Protein AF-A0A7S1WKR1-F1 (afdb_monomer_lite)

pLDDT: mean 86.38, std 14.3, range [42.84, 98.62]

Foldseek 3Di:
DDWDWDQDPVRDIDIDDDDDDDDDDDDDDDDAADVSLVVLQVVLVVCVVVVNLVSNLVSLVVSCVRQPPDPPRDLSNLSSLQSNLVSCVVVVNNVSSCVSNVVSVVSVVVVDDVVNCVVVVVVD

Organism: Alexandrium catenella (NCBI:txid2925)

InterPro domains:
  IPR011990 Tetratricopeptide-like helical domain superfamily [G3DSA:1.25.40.10] (31-124)
  IPR011990 Tetratricopeptide-like helical domain superfamily [SSF48452] (35-113)

Sequence (124 aa):
VRATCVVQKSGNASLRVEVDGELGLRPRFRPVGREAAVRLYAAAREHFCAGRDIQALQKCEEALAMLDGLKPPPRELGDALNLMGAVHLRRSSPALAVKCLQRALALRSQQASPKDTTLAATLS

Radius of gyration: 27.17 Å; chains: 1; bounding box: 80×38×58 Å

Structure (mmCIF, N/CA/C/O backbone):
data_AF-A0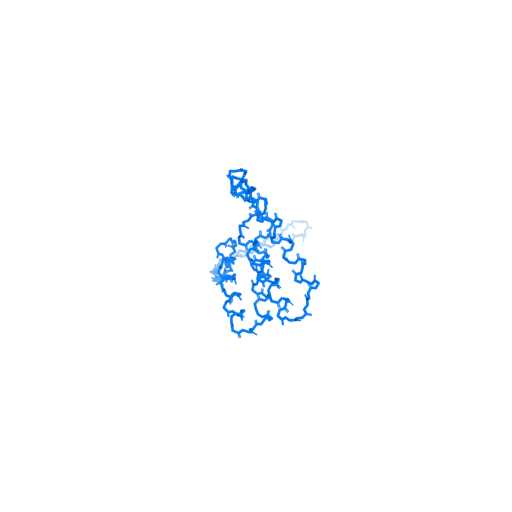A7S1WKR1-F1
#
_entry.id   AF-A0A7S1WKR1-F1
#
loop_
_atom_site.group_PDB
_atom_site.id
_atom_site.type_symbol
_atom_site.label_atom_id
_atom_site.label_alt_id
_atom_site.label_comp_id
_atom_site.label_asym_id
_atom_site.label_entity_id
_atom_site.label_seq_id
_atom_site.pdbx_PDB_ins_code
_atom_site.Cartn_x
_atom_site.Cartn_y
_atom_site.Cartn_z
_atom_site.occupancy
_atom_site.B_iso_or_equiv
_atom_site.auth_seq_id
_atom_site.auth_comp_id
_atom_site.auth_asym_id
_atom_site.auth_atom_id
_atom_site.pdbx_PDB_model_num
ATOM 1 N N . VAL A 1 1 ? 31.453 -7.767 -40.183 1.00 74.69 1 VAL A N 1
ATOM 2 C CA . VAL A 1 1 ? 32.636 -7.583 -39.309 1.00 74.69 1 VAL A CA 1
ATOM 3 C C . VAL A 1 1 ? 33.778 -7.057 -40.158 1.00 74.69 1 VAL A C 1
ATOM 5 O O . VAL A 1 1 ? 34.135 -7.708 -41.132 1.00 74.69 1 VAL A O 1
ATOM 8 N N . ARG A 1 2 ? 34.324 -5.889 -39.829 1.00 79.31 2 ARG A N 1
ATOM 9 C CA . ARG A 1 2 ? 35.551 -5.336 -40.408 1.00 79.31 2 ARG A CA 1
ATOM 10 C C . ARG A 1 2 ? 36.577 -5.200 -39.299 1.00 79.31 2 ARG A C 1
ATOM 12 O O . ARG A 1 2 ? 36.250 -4.688 -38.240 1.00 79.31 2 ARG A O 1
ATOM 19 N N . ALA A 1 3 ? 37.799 -5.655 -39.530 1.00 79.19 3 ALA A N 1
ATOM 20 C CA . ALA A 1 3 ? 38.886 -5.494 -38.577 1.00 79.19 3 ALA A CA 1
ATOM 21 C C . ALA A 1 3 ? 40.061 -4.792 -39.258 1.00 79.19 3 ALA A C 1
ATOM 23 O O . ALA A 1 3 ? 40.471 -5.190 -40.347 1.00 79.19 3 ALA A O 1
ATOM 24 N N . THR A 1 4 ? 40.595 -3.754 -38.626 1.00 83.19 4 THR A N 1
ATOM 25 C CA . THR A 1 4 ? 41.798 -3.047 -39.064 1.00 83.19 4 THR A CA 1
ATOM 26 C C . THR A 1 4 ? 42.812 -3.044 -37.931 1.00 83.19 4 THR A C 1
ATOM 28 O O . THR A 1 4 ? 42.518 -2.650 -36.807 1.00 83.19 4 THR A O 1
ATOM 31 N N . CYS A 1 5 ? 44.015 -3.532 -38.216 1.00 76.75 5 CYS A N 1
ATOM 32 C CA . CYS A 1 5 ? 45.121 -3.550 -37.269 1.00 76.75 5 CYS A CA 1
ATOM 33 C C . CYS A 1 5 ? 46.182 -2.564 -37.743 1.00 76.75 5 CYS A C 1
ATOM 35 O O . CYS A 1 5 ? 46.634 -2.645 -38.885 1.00 76.75 5 CYS A O 1
ATOM 37 N N . VAL A 1 6 ? 46.578 -1.640 -36.875 1.00 80.88 6 VAL A N 1
ATOM 38 C CA . VAL A 1 6 ? 47.666 -0.699 -37.134 1.00 80.88 6 VAL A CA 1
ATOM 39 C C . VAL A 1 6 ? 48.775 -0.975 -36.134 1.00 80.88 6 VAL A C 1
ATOM 41 O O . VAL A 1 6 ? 48.621 -0.723 -34.940 1.00 80.88 6 VAL A O 1
ATOM 44 N N . VAL A 1 7 ? 49.899 -1.493 -36.625 1.00 75.00 7 VAL A N 1
ATOM 45 C CA . VAL A 1 7 ? 51.105 -1.709 -35.820 1.00 75.00 7 VAL A CA 1
ATOM 46 C C . VAL A 1 7 ? 51.966 -0.452 -35.886 1.00 75.00 7 VAL A C 1
ATOM 48 O O . VAL A 1 7 ? 52.366 -0.010 -36.962 1.00 75.00 7 VAL A O 1
ATOM 51 N N . GLN A 1 8 ? 52.224 0.153 -34.734 1.00 77.88 8 GLN A N 1
ATOM 52 C CA . GLN A 1 8 ? 53.041 1.351 -34.598 1.00 77.88 8 GLN A CA 1
ATOM 53 C C . GLN A 1 8 ? 54.519 0.965 -34.483 1.00 77.88 8 GLN A C 1
ATOM 55 O O . GLN A 1 8 ? 54.869 -0.068 -33.913 1.00 77.88 8 GLN A O 1
ATOM 60 N N . LYS A 1 9 ? 55.416 1.828 -34.978 1.00 70.62 9 LYS A N 1
ATOM 61 C CA . LYS A 1 9 ? 56.876 1.599 -34.956 1.00 70.62 9 LYS A CA 1
ATOM 62 C C . LYS A 1 9 ? 57.469 1.457 -33.541 1.00 70.62 9 LYS A C 1
ATOM 64 O O . LYS A 1 9 ? 58.598 1.008 -33.409 1.00 70.62 9 LYS A O 1
ATOM 69 N N . SER A 1 10 ? 56.711 1.814 -32.503 1.00 75.50 10 SER A N 1
ATOM 70 C CA . SER A 1 10 ? 57.037 1.630 -31.082 1.00 75.50 10 SER A CA 1
ATOM 71 C C . SER A 1 10 ? 56.818 0.199 -30.560 1.00 75.50 10 SER A C 1
ATOM 73 O O . SER A 1 10 ? 57.082 -0.053 -29.390 1.00 75.50 10 SER A O 1
ATOM 75 N N . GLY A 1 11 ? 56.327 -0.731 -31.391 1.00 75.12 11 GLY A N 1
ATOM 76 C CA . GLY A 1 11 ? 56.039 -2.122 -31.010 1.00 75.12 11 GLY A CA 1
ATOM 77 C C . GLY A 1 11 ? 54.603 -2.369 -30.534 1.00 75.12 11 GLY A C 1
ATOM 78 O O . GLY A 1 11 ? 54.205 -3.519 -30.368 1.00 75.12 11 GLY A O 1
ATOM 79 N N . ASN A 1 12 ? 53.795 -1.316 -30.373 1.00 66.00 12 ASN A N 1
ATOM 80 C CA . ASN A 1 12 ? 52.383 -1.435 -30.002 1.00 66.00 12 ASN A CA 1
ATOM 81 C C . ASN A 1 12 ? 51.485 -1.591 -31.234 1.00 66.00 12 ASN A C 1
ATOM 83 O O . ASN A 1 12 ? 51.642 -0.869 -32.217 1.00 66.00 12 ASN A O 1
ATOM 87 N N . ALA A 1 13 ? 50.490 -2.476 -31.161 1.00 75.44 13 ALA A N 1
ATOM 88 C CA . ALA A 1 13 ? 49.486 -2.660 -32.206 1.00 75.44 13 ALA A CA 1
ATOM 89 C C . ALA A 1 13 ? 48.088 -2.266 -31.714 1.00 75.44 13 ALA A C 1
ATOM 91 O O . ALA A 1 13 ? 47.640 -2.709 -30.658 1.00 75.44 13 ALA A O 1
ATOM 92 N N . SER A 1 14 ? 47.387 -1.449 -32.497 1.00 72.31 14 SER A N 1
ATOM 93 C CA . SER A 1 14 ? 45.987 -1.089 -32.274 1.00 72.31 14 SER A CA 1
ATOM 94 C C . SER A 1 14 ? 45.103 -1.887 -33.226 1.00 72.31 14 SER A C 1
ATOM 96 O O . SER A 1 14 ? 45.133 -1.657 -34.433 1.00 72.31 14 SER A O 1
ATOM 98 N N . LEU A 1 15 ? 44.294 -2.798 -32.685 1.00 80.19 15 LEU A N 1
ATOM 99 C CA . LEU A 1 15 ? 43.266 -3.519 -33.432 1.00 80.19 15 LEU A CA 1
ATOM 100 C C . LEU A 1 15 ? 41.912 -2.832 -33.233 1.00 80.19 15 LEU A C 1
ATOM 102 O O . LEU A 1 15 ? 41.427 -2.713 -32.110 1.00 80.19 15 LEU A O 1
ATOM 106 N N . ARG A 1 16 ? 41.289 -2.403 -34.326 1.00 79.25 16 ARG A N 1
ATOM 107 C CA . ARG A 1 16 ? 39.907 -1.930 -34.369 1.00 79.25 16 ARG A CA 1
ATOM 108 C C . ARG A 1 16 ? 39.051 -2.997 -35.033 1.00 79.25 16 ARG A C 1
ATOM 110 O O . ARG A 1 16 ? 39.378 -3.444 -36.126 1.00 79.25 16 ARG A O 1
ATOM 117 N N . VAL A 1 17 ? 37.949 -3.377 -34.395 1.00 80.12 17 VAL A N 1
ATOM 118 C CA . VAL A 1 17 ? 36.952 -4.293 -34.961 1.00 80.12 17 VAL A CA 1
ATOM 119 C C . VAL A 1 17 ? 35.597 -3.597 -34.952 1.00 80.12 17 VAL A C 1
ATOM 121 O O . VAL A 1 17 ? 35.131 -3.152 -33.909 1.00 80.12 17 VAL A O 1
ATOM 124 N N . GLU A 1 18 ? 34.978 -3.502 -36.119 1.00 76.81 18 GLU A N 1
ATOM 125 C CA . GLU A 1 18 ? 33.643 -2.963 -36.348 1.00 76.81 18 GLU A CA 1
ATOM 126 C C . GLU A 1 18 ? 32.708 -4.111 -36.736 1.00 76.81 18 GLU A C 1
ATOM 128 O O . GLU A 1 18 ? 33.013 -4.926 -37.614 1.00 76.81 18 GLU A O 1
ATOM 133 N N . VAL A 1 19 ? 31.559 -4.205 -36.075 1.00 82.50 19 VAL A N 1
ATOM 134 C CA . VAL A 1 19 ? 30.550 -5.232 -36.346 1.00 82.50 19 VAL A CA 1
ATOM 135 C C . VAL A 1 19 ? 29.204 -4.552 -36.512 1.00 82.50 19 VAL A C 1
ATOM 137 O O . VAL A 1 19 ? 28.769 -3.840 -35.616 1.00 82.50 19 VAL A O 1
ATOM 140 N N . ASP A 1 20 ? 28.552 -4.826 -37.637 1.00 81.56 20 ASP A N 1
ATOM 141 C CA . ASP A 1 20 ? 27.168 -4.444 -37.893 1.00 81.56 20 ASP A CA 1
ATOM 142 C C . ASP A 1 20 ? 26.282 -5.686 -37.716 1.00 81.56 20 ASP A C 1
ATOM 144 O O . ASP A 1 20 ? 26.646 -6.779 -38.165 1.00 81.56 20 ASP A O 1
ATOM 148 N N . GLY A 1 21 ? 25.142 -5.530 -37.044 1.00 83.38 21 GLY A N 1
ATOM 149 C CA . GLY A 1 21 ? 24.175 -6.598 -36.791 1.00 83.38 21 GLY A CA 1
ATOM 150 C C . GLY A 1 21 ? 22.862 -6.060 -36.222 1.00 83.38 21 GLY A C 1
ATOM 151 O O . GLY A 1 21 ? 22.791 -4.914 -35.780 1.00 83.38 21 GLY A O 1
ATOM 152 N N . GLU A 1 22 ? 21.815 -6.885 -36.233 1.00 82.00 22 GLU A N 1
ATOM 153 C CA . GLU A 1 22 ? 20.499 -6.525 -35.696 1.00 82.00 22 GLU A CA 1
ATOM 154 C C . GLU A 1 22 ? 20.375 -6.921 -34.218 1.00 82.00 22 GLU A C 1
ATOM 156 O O . GLU A 1 22 ? 20.585 -8.077 -33.845 1.00 82.00 22 GLU A O 1
ATOM 161 N N . LEU A 1 23 ? 20.003 -5.962 -33.363 1.00 80.69 23 LEU A N 1
ATOM 162 C CA . LEU A 1 23 ? 19.726 -6.203 -31.947 1.00 80.69 23 LEU A CA 1
ATOM 163 C C . LEU A 1 23 ? 18.215 -6.328 -31.715 1.00 80.69 23 LEU A C 1
ATOM 165 O O . LEU A 1 23 ? 17.493 -5.334 -31.656 1.00 80.69 23 LEU A O 1
ATOM 169 N N . GLY A 1 24 ? 17.735 -7.557 -31.529 1.00 78.94 24 GLY A N 1
ATOM 170 C CA . GLY A 1 24 ? 16.350 -7.814 -31.140 1.00 78.94 24 GLY A CA 1
ATOM 171 C C . GLY A 1 24 ? 16.126 -7.579 -29.644 1.00 78.94 24 GLY A C 1
ATOM 172 O O . GLY A 1 24 ? 16.490 -8.422 -28.826 1.00 78.94 24 GLY A O 1
ATOM 173 N N . LEU A 1 25 ? 15.484 -6.468 -29.269 1.00 83.25 25 LEU A N 1
ATOM 174 C CA . LEU A 1 25 ? 15.072 -6.212 -27.884 1.00 83.25 25 LEU A CA 1
ATOM 175 C C . LEU A 1 25 ? 13.600 -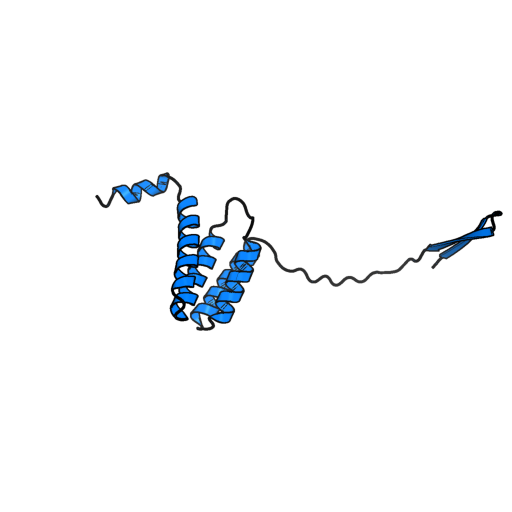6.580 -27.666 1.00 83.25 25 LEU A C 1
ATOM 177 O O . LEU A 1 25 ? 12.721 -6.177 -28.424 1.00 83.25 25 LEU A O 1
ATOM 181 N N . ARG A 1 26 ? 13.317 -7.300 -26.574 1.00 81.44 26 ARG A N 1
ATOM 182 C CA . ARG A 1 26 ? 11.953 -7.515 -26.055 1.00 81.44 26 ARG A CA 1
ATOM 183 C C . ARG A 1 26 ? 11.821 -6.913 -24.653 1.00 81.44 26 ARG A C 1
ATOM 185 O O . ARG A 1 26 ? 11.862 -7.653 -23.667 1.00 81.44 26 ARG A O 1
ATOM 192 N N . PRO A 1 27 ? 11.713 -5.580 -24.531 1.00 78.50 27 PRO A N 1
ATOM 193 C CA . PRO A 1 27 ? 11.606 -4.936 -23.231 1.00 78.50 27 PRO A CA 1
ATOM 194 C C . PRO A 1 27 ? 10.303 -5.332 -22.524 1.00 78.50 27 PRO A C 1
ATOM 196 O O . PRO A 1 27 ? 9.232 -5.389 -23.127 1.00 78.50 27 PRO A O 1
ATOM 199 N N . ARG A 1 28 ? 10.395 -5.589 -21.216 1.00 78.44 28 ARG A N 1
ATOM 200 C CA . ARG A 1 28 ? 9.234 -5.740 -20.331 1.00 78.44 28 ARG A CA 1
ATOM 201 C C . ARG A 1 28 ? 9.057 -4.457 -19.536 1.00 78.44 28 ARG A C 1
ATOM 203 O O . ARG A 1 28 ? 9.748 -4.242 -18.543 1.00 78.44 28 ARG A O 1
ATOM 210 N N . PHE A 1 29 ? 8.130 -3.615 -19.971 1.00 78.44 29 PHE A N 1
ATOM 211 C CA . PHE A 1 29 ? 7.798 -2.394 -19.251 1.00 78.44 29 PHE A CA 1
ATOM 212 C C . PHE A 1 29 ? 6.920 -2.716 -18.044 1.00 78.44 29 PHE A C 1
ATOM 214 O O . PHE A 1 29 ? 5.929 -3.439 -18.155 1.00 78.44 29 PH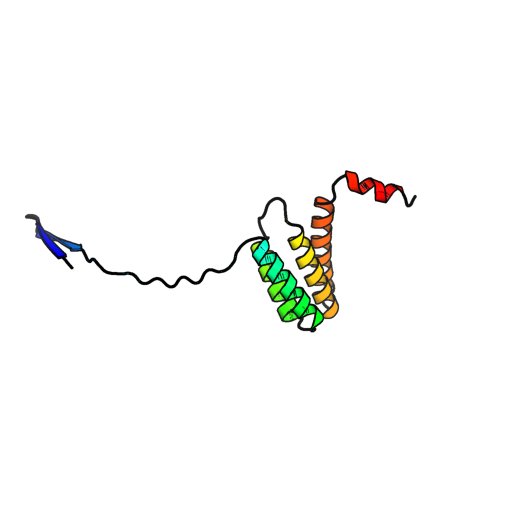E A O 1
ATOM 221 N N . ARG A 1 30 ? 7.288 -2.175 -16.882 1.00 78.50 30 ARG A N 1
ATOM 222 C CA . ARG A 1 30 ? 6.404 -2.150 -15.718 1.00 78.50 30 ARG A CA 1
ATOM 223 C C . ARG A 1 30 ? 5.658 -0.819 -15.712 1.00 78.50 30 ARG A C 1
ATOM 225 O O . ARG A 1 30 ? 6.302 0.209 -15.909 1.00 78.50 30 ARG A O 1
ATOM 232 N N . PRO A 1 31 ? 4.333 -0.813 -15.501 1.00 78.00 31 PRO A N 1
ATOM 233 C CA . PRO A 1 31 ? 3.606 0.433 -15.340 1.00 78.00 31 PRO A CA 1
ATOM 234 C C . PRO A 1 31 ? 4.067 1.107 -14.041 1.00 78.00 31 PRO A C 1
ATOM 236 O O . PRO A 1 31 ? 4.106 0.466 -12.992 1.00 78.00 31 PRO A O 1
ATOM 239 N N . VAL A 1 32 ? 4.429 2.385 -14.125 1.00 83.31 32 VAL A N 1
ATOM 240 C CA . VAL A 1 32 ? 4.888 3.207 -12.995 1.00 83.31 32 VAL A CA 1
ATOM 241 C C . VAL A 1 32 ? 4.016 4.459 -12.913 1.00 83.31 32 VAL A C 1
ATOM 243 O O . VAL A 1 32 ? 3.456 4.902 -13.915 1.00 83.31 32 VAL A O 1
ATOM 246 N N . GLY A 1 33 ? 3.896 5.025 -11.715 1.00 87.12 33 GLY A N 1
ATOM 247 C CA . GLY A 1 33 ? 3.203 6.285 -11.473 1.00 87.12 33 GLY A CA 1
ATOM 248 C C . GLY A 1 33 ? 1.777 6.112 -10.955 1.00 87.12 33 GLY A C 1
ATOM 249 O O . GLY A 1 33 ? 1.327 5.013 -10.626 1.00 87.12 33 GLY A O 1
ATOM 250 N N . ARG A 1 34 ? 1.060 7.236 -10.866 1.00 90.88 34 ARG A N 1
ATOM 251 C CA . ARG A 1 34 ? -0.216 7.335 -10.142 1.00 90.88 34 ARG A CA 1
ATOM 252 C C . ARG A 1 34 ? -1.285 6.366 -10.648 1.00 90.88 34 ARG A C 1
ATOM 254 O O . ARG A 1 34 ? -1.914 5.690 -9.845 1.00 90.88 34 ARG A O 1
ATOM 261 N N . GLU A 1 35 ? -1.477 6.249 -11.960 1.00 91.56 35 GLU A N 1
ATOM 262 C CA . GLU A 1 35 ? -2.483 5.330 -12.512 1.00 91.56 35 GLU A CA 1
ATOM 263 C C . GLU A 1 35 ? -2.176 3.859 -12.213 1.00 91.56 35 GLU A C 1
ATOM 265 O O . GLU A 1 35 ? -3.080 3.061 -11.965 1.00 91.56 35 GLU A O 1
ATOM 270 N N . ALA A 1 36 ? -0.894 3.485 -12.227 1.00 93.44 36 ALA A N 1
ATOM 271 C CA . ALA A 1 36 ? -0.471 2.138 -11.870 1.00 93.44 36 ALA A CA 1
ATOM 272 C C . ALA A 1 36 ? -0.778 1.846 -10.395 1.00 93.44 36 ALA A C 1
ATOM 274 O O . ALA A 1 36 ? -1.328 0.791 -10.081 1.00 93.44 36 ALA A O 1
ATOM 275 N N . ALA A 1 37 ? -0.533 2.819 -9.517 1.00 95.12 37 ALA A N 1
ATOM 276 C CA . ALA A 1 37 ? -0.880 2.725 -8.106 1.00 95.12 37 ALA A CA 1
ATOM 277 C C . ALA A 1 37 ? -2.397 2.636 -7.861 1.00 95.12 37 ALA A C 1
ATOM 279 O O . ALA A 1 37 ? -2.821 1.853 -7.015 1.00 95.12 37 ALA A O 1
ATOM 280 N N . VAL A 1 38 ? -3.228 3.361 -8.623 1.00 95.44 38 VAL A N 1
ATOM 281 C CA . VAL A 1 38 ? -4.701 3.243 -8.551 1.00 95.44 38 VAL A CA 1
ATOM 282 C C . VAL A 1 38 ? -5.144 1.807 -8.838 1.00 95.44 38 VAL A C 1
ATOM 284 O O . VAL A 1 38 ? -5.971 1.254 -8.112 1.00 95.44 38 VAL A O 1
ATOM 287 N N . ARG A 1 39 ? -4.575 1.174 -9.870 1.00 96.38 39 ARG A N 1
ATOM 288 C CA . ARG A 1 39 ? -4.887 -0.224 -10.210 1.00 96.38 39 ARG A CA 1
ATOM 289 C C . ARG A 1 39 ? -4.429 -1.196 -9.126 1.00 96.38 39 ARG A C 1
ATOM 291 O O . ARG A 1 39 ? -5.169 -2.112 -8.781 1.00 96.38 39 ARG A O 1
ATOM 298 N N . LEU A 1 40 ? -3.241 -0.981 -8.562 1.00 96.94 40 LEU A N 1
ATOM 299 C CA . LEU A 1 40 ? -2.742 -1.774 -7.437 1.00 96.94 40 LEU A CA 1
ATOM 300 C C . LEU A 1 40 ? -3.643 -1.637 -6.207 1.00 96.94 40 LEU A C 1
ATOM 302 O O . LEU A 1 40 ? -3.975 -2.639 -5.580 1.00 96.94 40 LEU A O 1
ATOM 306 N N . TYR A 1 41 ? -4.112 -0.428 -5.908 1.00 97.25 41 TYR A N 1
ATOM 307 C CA . TYR A 1 41 ? -5.069 -0.192 -4.834 1.00 97.25 41 TYR A CA 1
ATOM 308 C C . TYR A 1 41 ? -6.415 -0.892 -5.082 1.00 97.25 41 TYR A C 1
ATOM 310 O O . TYR A 1 41 ? -6.962 -1.516 -4.173 1.00 97.25 41 TYR A O 1
ATOM 318 N N . ALA A 1 42 ? -6.939 -0.849 -6.310 1.00 97.81 42 ALA A N 1
ATOM 319 C CA . ALA A 1 42 ? -8.156 -1.577 -6.670 1.00 97.81 42 ALA A CA 1
ATOM 320 C C . ALA A 1 42 ? -7.993 -3.093 -6.452 1.00 97.81 42 ALA A C 1
ATOM 322 O O . ALA A 1 42 ? -8.814 -3.701 -5.764 1.00 97.81 42 ALA A O 1
ATOM 323 N N . ALA A 1 43 ? -6.884 -3.675 -6.916 1.00 98.12 43 ALA A N 1
ATOM 324 C CA . ALA A 1 43 ? -6.564 -5.079 -6.667 1.00 98.12 43 ALA A CA 1
ATOM 325 C C . ALA A 1 43 ? -6.430 -5.380 -5.163 1.00 98.12 43 ALA A C 1
ATOM 327 O O . ALA A 1 43 ? -6.941 -6.389 -4.678 1.00 98.12 43 ALA A O 1
ATOM 328 N N . ALA A 1 44 ? -5.796 -4.492 -4.390 1.00 98.44 44 ALA A N 1
ATOM 329 C CA . ALA A 1 44 ? -5.690 -4.636 -2.940 1.00 98.44 44 ALA A CA 1
ATOM 330 C C . ALA A 1 44 ? -7.072 -4.724 -2.274 1.00 98.44 44 ALA A C 1
ATOM 332 O O . ALA A 1 44 ? -7.285 -5.573 -1.406 1.00 98.44 44 ALA A O 1
ATOM 333 N N . ARG A 1 45 ? -8.030 -3.890 -2.705 1.00 98.44 45 ARG A N 1
ATOM 334 C CA . ARG A 1 45 ? -9.418 -3.933 -2.219 1.00 98.44 45 ARG A CA 1
ATOM 335 C C . ARG A 1 45 ? -10.095 -5.255 -2.559 1.00 98.44 45 ARG A C 1
ATOM 337 O O . ARG A 1 45 ? -10.748 -5.827 -1.694 1.00 98.44 45 ARG A O 1
ATOM 344 N N . GLU A 1 46 ? -9.917 -5.763 -3.772 1.00 98.56 46 GLU A N 1
ATOM 345 C CA . GLU A 1 46 ? -10.466 -7.064 -4.170 1.00 98.56 46 GLU A CA 1
ATOM 346 C C . GLU A 1 46 ? -9.901 -8.206 -3.315 1.00 98.56 46 GLU A C 1
ATOM 348 O O . GLU A 1 46 ? -10.656 -9.027 -2.791 1.00 98.56 46 GLU A O 1
ATOM 353 N N . HIS A 1 47 ? -8.581 -8.231 -3.098 1.00 98.62 47 HIS A N 1
ATOM 354 C CA . HIS A 1 47 ? -7.947 -9.185 -2.185 1.00 98.62 47 HIS A CA 1
ATOM 355 C C . HIS A 1 47 ? -8.479 -9.045 -0.756 1.00 98.62 47 HIS A C 1
ATOM 357 O O . HIS A 1 47 ? -8.759 -10.054 -0.110 1.00 98.62 47 HIS A O 1
ATOM 363 N N . PHE A 1 48 ? -8.668 -7.813 -0.274 1.00 98.38 48 PHE A N 1
ATOM 364 C CA . PHE A 1 48 ? -9.222 -7.548 1.049 1.00 98.38 48 PHE A CA 1
ATOM 365 C C . PHE A 1 48 ? -10.649 -8.083 1.189 1.00 98.38 48 PHE A C 1
ATOM 367 O O . PHE A 1 48 ? -10.940 -8.733 2.192 1.00 98.38 48 PHE A O 1
ATOM 374 N N . CYS A 1 49 ? -11.517 -7.839 0.204 1.00 98.06 49 CYS A N 1
ATOM 375 C CA . CYS A 1 49 ? -12.892 -8.342 0.188 1.00 98.06 49 CYS A CA 1
ATOM 376 C C . CYS A 1 49 ? -12.941 -9.872 0.146 1.00 98.06 49 CYS A C 1
ATOM 378 O O . CYS A 1 49 ? -13.814 -10.477 0.757 1.00 98.06 49 CYS A O 1
ATOM 380 N N . ALA A 1 50 ? -11.975 -10.503 -0.518 1.00 98.19 50 ALA A N 1
ATOM 381 C CA . ALA A 1 50 ? -11.863 -11.954 -0.576 1.00 98.19 50 ALA A CA 1
ATOM 382 C C . ALA A 1 50 ? -11.141 -12.585 0.634 1.00 98.19 50 ALA A C 1
ATOM 384 O O . ALA A 1 50 ? -10.795 -13.764 0.583 1.00 98.19 50 ALA A O 1
ATOM 385 N N . GLY A 1 51 ? -10.853 -11.816 1.693 1.00 97.75 51 GLY A N 1
ATOM 386 C CA . GLY A 1 51 ? -10.171 -12.304 2.901 1.00 97.75 51 GLY A CA 1
ATOM 387 C C . GLY A 1 51 ? -8.692 -12.655 2.706 1.00 97.75 51 GLY A C 1
ATOM 388 O O . GLY A 1 51 ? -8.084 -13.310 3.550 1.00 97.75 51 GLY A O 1
ATOM 389 N N . ARG A 1 52 ? -8.085 -12.246 1.586 1.00 98.50 52 ARG A N 1
ATOM 390 C CA . ARG A 1 52 ? -6.690 -12.553 1.257 1.00 98.50 52 ARG A CA 1
ATOM 391 C C . ARG A 1 52 ? -5.753 -11.441 1.713 1.00 98.50 52 ARG A C 1
ATOM 393 O O . ARG A 1 52 ? -5.162 -10.706 0.922 1.00 98.50 52 ARG A O 1
ATOM 400 N N . ASP A 1 53 ? -5.611 -11.337 3.024 1.00 97.81 53 ASP A N 1
ATOM 401 C CA . ASP A 1 53 ? -5.021 -10.181 3.704 1.00 97.81 53 ASP A CA 1
ATOM 402 C C . ASP A 1 53 ? -3.559 -9.915 3.346 1.00 97.81 53 ASP A C 1
ATOM 404 O O . ASP A 1 53 ? -3.160 -8.768 3.170 1.00 97.81 53 ASP A O 1
ATOM 408 N N . ILE A 1 54 ? -2.754 -10.971 3.213 1.00 98.19 54 ILE A N 1
ATOM 409 C CA . ILE A 1 54 ? -1.341 -10.855 2.823 1.00 98.19 54 ILE A CA 1
ATOM 410 C C . ILE A 1 54 ? -1.216 -10.184 1.452 1.00 98.19 54 ILE A C 1
ATOM 412 O O . ILE A 1 54 ? -0.396 -9.292 1.269 1.00 98.19 54 ILE A O 1
ATOM 416 N N . GLN A 1 55 ? -2.051 -10.589 0.499 1.00 98.44 55 GLN A N 1
ATOM 417 C CA . GLN A 1 55 ? -1.992 -10.077 -0.868 1.00 98.44 55 GLN A CA 1
ATOM 418 C C . GLN A 1 55 ? -2.551 -8.656 -0.946 1.00 98.44 55 GLN A C 1
ATOM 420 O O . GLN A 1 55 ? -2.036 -7.838 -1.701 1.00 98.44 55 GLN A O 1
ATOM 425 N N . ALA A 1 56 ? -3.555 -8.336 -0.123 1.00 98.56 56 ALA A N 1
ATOM 426 C CA . ALA A 1 56 ? -4.028 -6.966 0.033 1.00 98.56 56 ALA A CA 1
ATOM 427 C C . ALA A 1 56 ? -2.904 -6.042 0.537 1.00 98.56 56 ALA A C 1
ATOM 429 O O . ALA A 1 56 ? -2.686 -4.985 -0.050 1.00 98.56 56 ALA A O 1
ATOM 430 N N . LEU A 1 57 ? -2.148 -6.460 1.563 1.00 98.50 57 LEU A N 1
ATOM 431 C CA . LEU A 1 57 ? -0.996 -5.697 2.063 1.00 98.50 57 LEU A CA 1
ATOM 432 C C . LEU A 1 57 ? 0.077 -5.519 0.991 1.00 98.50 57 LEU A C 1
ATOM 434 O O . LEU A 1 57 ? 0.482 -4.389 0.747 1.00 98.50 57 LEU A O 1
ATOM 438 N N . GLN A 1 58 ? 0.466 -6.594 0.301 1.00 98.31 58 GLN A N 1
ATOM 439 C CA . GLN A 1 58 ? 1.464 -6.532 -0.774 1.00 98.31 58 GLN A CA 1
ATOM 440 C C . GLN A 1 58 ? 1.066 -5.528 -1.860 1.00 98.31 58 GLN A C 1
ATOM 442 O O . GLN A 1 58 ? 1.871 -4.701 -2.278 1.00 98.31 58 GLN A O 1
ATOM 447 N N . LYS A 1 59 ? -0.201 -5.547 -2.291 1.00 98.31 59 LYS A N 1
ATOM 448 C CA . LYS A 1 59 ? -0.689 -4.616 -3.313 1.00 98.31 59 LYS A CA 1
ATOM 449 C C . LYS A 1 59 ? -0.764 -3.176 -2.813 1.00 98.31 59 LYS A C 1
ATOM 451 O O . LYS A 1 59 ? -0.454 -2.264 -3.579 1.00 98.31 59 LYS A O 1
ATOM 456 N N . CYS A 1 60 ? -1.100 -2.959 -1.542 1.00 98.12 60 CYS A N 1
ATOM 457 C CA . CYS A 1 60 ? -0.977 -1.640 -0.928 1.00 98.12 60 CYS A CA 1
ATOM 458 C C . CYS A 1 60 ? 0.481 -1.167 -0.882 1.00 98.12 60 CYS A C 1
ATOM 460 O O . CYS A 1 60 ? 0.740 -0.033 -1.258 1.00 98.12 60 CYS A O 1
ATOM 462 N N . GLU A 1 61 ? 1.431 -2.006 -0.470 1.00 97.69 61 GLU A N 1
ATOM 463 C CA . GLU A 1 61 ? 2.859 -1.662 -0.405 1.00 97.69 61 GLU A CA 1
ATOM 464 C C . GLU A 1 61 ? 3.427 -1.311 -1.786 1.00 97.69 61 GLU A C 1
ATOM 466 O O . GLU A 1 61 ? 4.101 -0.291 -1.930 1.00 97.69 61 GLU A O 1
ATOM 471 N N . GLU A 1 62 ? 3.089 -2.093 -2.816 1.00 96.12 62 GLU A N 1
ATOM 472 C CA . GLU A 1 62 ? 3.436 -1.783 -4.208 1.00 96.12 62 GLU A CA 1
ATOM 473 C C . GLU A 1 62 ? 2.858 -0.421 -4.637 1.00 96.12 62 GLU A C 1
ATOM 475 O O . GLU A 1 62 ? 3.559 0.379 -5.261 1.00 96.12 62 GLU A O 1
ATOM 480 N N . ALA A 1 63 ? 1.600 -0.126 -4.284 1.00 96.19 63 ALA A N 1
ATOM 481 C CA . ALA A 1 63 ? 0.981 1.163 -4.586 1.00 96.19 63 ALA A CA 1
ATOM 482 C C . ALA A 1 63 ? 1.683 2.312 -3.846 1.00 96.19 63 ALA A C 1
ATOM 484 O O . ALA A 1 63 ? 1.989 3.332 -4.458 1.00 96.19 63 ALA A O 1
ATOM 485 N N . LEU A 1 64 ? 1.986 2.147 -2.553 1.00 95.62 64 LEU A N 1
ATOM 486 C CA . LEU A 1 64 ? 2.699 3.150 -1.760 1.00 95.62 64 LEU A CA 1
ATOM 487 C C . LEU A 1 64 ? 4.076 3.445 -2.351 1.00 95.62 64 LEU A C 1
ATOM 489 O O . LEU A 1 64 ? 4.412 4.612 -2.495 1.00 95.62 64 LEU A O 1
ATOM 493 N N . ALA A 1 65 ? 4.831 2.423 -2.758 1.00 94.38 65 ALA A N 1
ATOM 494 C CA . ALA A 1 65 ? 6.148 2.602 -3.368 1.00 94.38 65 ALA A CA 1
ATOM 495 C C . ALA A 1 65 ? 6.102 3.423 -4.671 1.00 94.38 65 ALA A C 1
ATOM 497 O O . ALA A 1 65 ? 7.051 4.134 -4.984 1.00 94.38 65 ALA A O 1
ATOM 498 N N . MET A 1 66 ? 5.001 3.351 -5.429 1.00 93.44 66 MET A N 1
ATOM 499 C CA . MET A 1 66 ? 4.807 4.160 -6.641 1.00 93.44 66 MET A CA 1
ATOM 500 C C . MET A 1 66 ? 4.344 5.592 -6.360 1.00 93.44 66 MET A C 1
ATOM 502 O O . MET A 1 66 ? 4.521 6.469 -7.206 1.00 93.44 66 MET A O 1
ATOM 506 N N . LEU A 1 67 ? 3.686 5.809 -5.223 1.00 92.50 67 LEU A N 1
ATOM 507 C CA . LEU A 1 67 ? 3.152 7.110 -4.821 1.00 92.50 67 LEU A CA 1
ATOM 508 C C . LEU A 1 67 ? 4.123 7.886 -3.925 1.00 92.50 67 LEU A C 1
ATOM 510 O O . LEU A 1 67 ? 3.962 9.098 -3.764 1.00 92.50 67 LEU A O 1
ATOM 514 N N . ASP A 1 68 ? 5.107 7.203 -3.339 1.00 87.62 68 ASP A N 1
ATOM 515 C CA . ASP A 1 68 ? 6.110 7.808 -2.476 1.00 87.62 68 ASP A CA 1
ATOM 516 C C . ASP A 1 68 ? 6.962 8.819 -3.255 1.00 87.62 68 ASP A C 1
ATOM 518 O O . ASP A 1 68 ? 7.304 8.627 -4.422 1.00 87.62 68 ASP A O 1
ATOM 522 N N . GLY A 1 69 ? 7.262 9.949 -2.620 1.00 84.56 69 GLY A N 1
ATOM 523 C CA . GLY A 1 69 ? 8.013 11.047 -3.238 1.00 84.56 69 GLY A CA 1
ATOM 524 C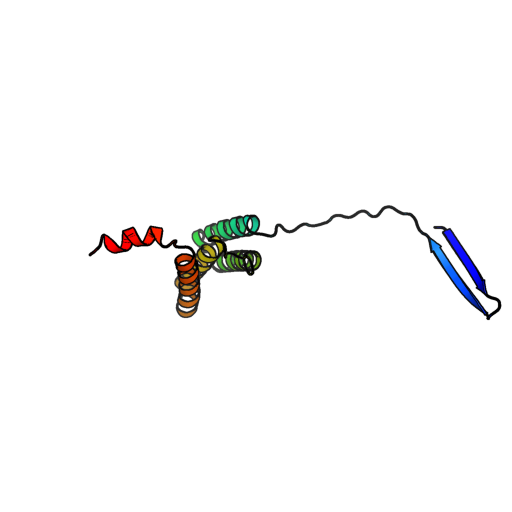 C . GLY A 1 69 ? 7.231 11.953 -4.202 1.00 84.56 69 GLY A C 1
ATOM 525 O O . GLY A 1 69 ? 7.757 13.005 -4.575 1.00 84.56 69 GLY A O 1
ATOM 526 N N . LEU A 1 70 ? 5.983 11.631 -4.566 1.00 88.69 70 LEU A N 1
ATOM 527 C CA . LEU A 1 70 ? 5.147 12.531 -5.370 1.00 88.69 70 LEU A CA 1
ATOM 528 C C . LEU A 1 70 ? 4.721 13.763 -4.554 1.00 88.69 70 LEU A C 1
ATOM 530 O O . LEU A 1 70 ? 4.256 13.647 -3.418 1.00 88.69 70 LEU A O 1
ATOM 534 N N . LYS A 1 71 ? 4.879 14.957 -5.141 1.00 88.44 71 LYS A N 1
ATOM 535 C CA . LYS A 1 71 ? 4.516 16.243 -4.526 1.00 88.44 71 LYS A CA 1
ATOM 536 C C . LYS A 1 71 ? 3.575 17.034 -5.447 1.00 88.44 71 LYS A C 1
ATOM 538 O O . LYS A 1 71 ? 3.963 17.300 -6.583 1.00 88.44 71 LYS A O 1
ATOM 543 N N . PRO A 1 72 ? 2.384 17.449 -4.973 1.00 87.12 72 PRO A N 1
ATOM 544 C CA . PRO A 1 72 ? 1.798 17.140 -3.663 1.00 87.12 72 PRO A CA 1
ATOM 545 C C . PRO A 1 72 ? 1.468 15.642 -3.510 1.00 87.12 72 PRO A C 1
ATOM 547 O O . PRO A 1 72 ? 1.301 14.952 -4.520 1.00 87.12 72 PRO A O 1
ATOM 550 N N . PRO A 1 73 ? 1.373 15.125 -2.268 1.00 88.00 73 PRO A N 1
ATOM 551 C CA . PRO A 1 73 ? 1.030 13.731 -2.050 1.00 88.00 73 PRO A CA 1
ATOM 552 C C . PRO A 1 73 ? -0.364 13.448 -2.632 1.00 88.00 73 PRO A C 1
ATOM 554 O O . PRO A 1 73 ? -1.309 14.187 -2.342 1.00 88.00 73 PRO A O 1
ATOM 557 N N . PRO A 1 74 ? -0.515 12.397 -3.449 1.00 91.19 74 PRO A N 1
ATOM 558 C CA . PRO A 1 74 ? -1.786 12.049 -4.068 1.00 91.19 74 PRO A CA 1
ATOM 559 C C . PRO A 1 74 ? -2.759 11.446 -3.046 1.00 91.19 74 PRO A C 1
ATOM 561 O O . PRO A 1 74 ? -2.349 10.798 -2.082 1.00 91.19 74 PRO A O 1
ATOM 564 N N . ARG A 1 75 ? -4.070 11.633 -3.252 1.00 90.75 75 ARG A N 1
ATOM 565 C CA . ARG A 1 75 ? -5.131 11.100 -2.368 1.00 90.75 75 ARG A CA 1
ATOM 566 C C . ARG A 1 75 ? -5.033 9.584 -2.191 1.00 90.75 75 ARG A C 1
ATOM 568 O O . ARG A 1 75 ? -5.245 9.071 -1.094 1.00 90.75 75 ARG A O 1
ATOM 575 N N . GLU A 1 76 ? -4.642 8.886 -3.253 1.00 92.88 76 GLU A N 1
ATOM 576 C CA . GLU A 1 76 ? -4.510 7.430 -3.282 1.00 92.88 76 GLU A CA 1
ATOM 577 C C . GLU A 1 76 ? -3.502 6.904 -2.246 1.00 92.88 76 GLU A C 1
ATOM 579 O O . GLU A 1 76 ? -3.651 5.784 -1.757 1.00 92.88 76 GLU A O 1
ATOM 584 N N . LEU A 1 77 ? -2.518 7.724 -1.850 1.00 95.00 77 LEU A N 1
ATOM 585 C CA . LEU A 1 77 ? -1.555 7.379 -0.804 1.00 95.00 77 LEU A CA 1
ATOM 586 C C . LEU A 1 77 ? -2.268 7.176 0.544 1.00 95.00 77 LEU A C 1
ATOM 588 O O . LEU A 1 77 ? -1.995 6.214 1.262 1.00 95.00 77 LEU A O 1
ATOM 592 N N . GLY A 1 78 ? -3.225 8.053 0.866 1.00 95.38 78 GLY A N 1
ATOM 593 C CA . GLY A 1 78 ? -4.049 7.939 2.069 1.00 95.38 78 GLY A CA 1
ATOM 594 C C . GLY A 1 78 ? -5.014 6.755 2.010 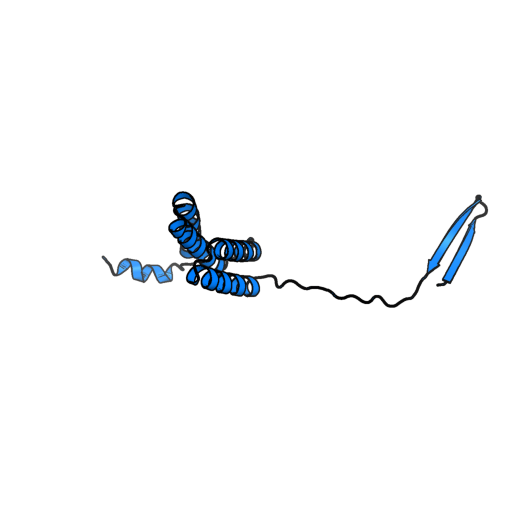1.00 95.38 78 GLY A C 1
ATOM 595 O O . GLY A 1 78 ? -5.216 6.074 3.015 1.00 95.38 78 GLY A O 1
ATOM 596 N N . ASP A 1 79 ? -5.577 6.465 0.838 1.00 95.81 79 ASP A N 1
ATOM 597 C CA . ASP A 1 79 ? -6.522 5.360 0.660 1.00 95.81 79 ASP A CA 1
ATOM 598 C C . ASP A 1 79 ? -5.852 3.984 0.810 1.00 95.81 79 ASP A C 1
ATOM 600 O O . ASP A 1 79 ? -6.404 3.104 1.482 1.00 95.81 79 ASP A O 1
ATOM 604 N N . ALA A 1 80 ? -4.638 3.815 0.273 1.00 97.25 80 ALA A N 1
ATOM 605 C CA . ALA A 1 80 ? -3.834 2.606 0.456 1.00 97.25 80 ALA A CA 1
ATOM 606 C C . ALA A 1 80 ? -3.445 2.393 1.930 1.00 97.25 80 ALA A C 1
ATOM 608 O O . ALA A 1 80 ? -3.634 1.297 2.464 1.00 97.25 80 ALA A O 1
ATOM 609 N N . LEU A 1 81 ? -2.989 3.445 2.624 1.00 98.00 81 LEU A N 1
ATOM 610 C CA . LEU A 1 81 ? -2.686 3.389 4.061 1.00 98.00 81 LEU A CA 1
ATOM 611 C C . LEU A 1 81 ? -3.923 3.039 4.898 1.00 98.00 81 LEU A C 1
ATOM 613 O O . LEU A 1 81 ? -3.845 2.215 5.808 1.00 98.00 81 LEU A O 1
ATOM 617 N N . ASN A 1 82 ? -5.081 3.615 4.574 1.00 98.19 82 ASN A N 1
ATOM 618 C CA . ASN A 1 82 ? -6.330 3.306 5.263 1.00 98.19 82 ASN A CA 1
ATOM 619 C C . ASN A 1 82 ? -6.714 1.826 5.110 1.00 98.19 82 ASN A C 1
ATOM 621 O O . ASN A 1 82 ? -7.110 1.182 6.083 1.00 98.19 82 ASN A O 1
ATOM 625 N N . LEU A 1 83 ? -6.555 1.266 3.906 1.00 98.50 83 LEU A N 1
ATOM 626 C CA . LEU A 1 83 ? -6.816 -0.151 3.663 1.00 98.50 83 LEU A CA 1
ATOM 627 C C . LEU A 1 83 ? -5.829 -1.054 4.414 1.00 98.50 83 LEU A C 1
ATOM 629 O O . LEU A 1 83 ? -6.264 -2.032 5.015 1.00 98.50 83 LEU A O 1
ATOM 633 N N . MET A 1 84 ? -4.536 -0.714 4.459 1.00 98.62 84 MET A N 1
ATOM 634 C CA . MET A 1 84 ? -3.569 -1.440 5.300 1.00 98.62 84 MET A CA 1
ATOM 635 C C . MET A 1 84 ? -3.980 -1.418 6.775 1.00 98.62 84 MET A C 1
ATOM 637 O O . MET A 1 84 ? -3.896 -2.443 7.448 1.00 98.62 84 MET A O 1
ATOM 641 N N . GLY A 1 85 ? -4.493 -0.284 7.262 1.00 98.38 85 GLY A N 1
ATOM 642 C CA . GLY A 1 85 ? -5.058 -0.168 8.604 1.00 98.38 85 GLY A CA 1
ATOM 643 C C . GLY A 1 85 ? -6.183 -1.173 8.854 1.00 98.38 85 GLY A C 1
ATOM 644 O O . GLY A 1 85 ? -6.129 -1.937 9.817 1.00 98.38 85 GLY A O 1
ATOM 645 N N . ALA A 1 86 ? -7.158 -1.237 7.946 1.00 98.38 86 ALA A N 1
ATOM 646 C CA . ALA A 1 86 ? -8.252 -2.204 8.019 1.00 98.38 86 ALA A CA 1
ATOM 647 C C . ALA A 1 86 ? -7.757 -3.661 7.968 1.00 98.38 86 ALA A C 1
ATOM 649 O O . ALA A 1 86 ? -8.231 -4.500 8.737 1.00 98.38 86 ALA A O 1
ATOM 650 N N . VAL A 1 87 ? -6.775 -3.968 7.109 1.00 98.44 87 VAL A N 1
ATOM 651 C CA . VAL A 1 87 ? -6.166 -5.305 7.044 1.00 98.44 87 VAL A CA 1
ATOM 652 C C . VAL A 1 87 ? -5.493 -5.659 8.373 1.00 98.44 87 VAL A C 1
ATOM 654 O O . VAL A 1 87 ? -5.693 -6.752 8.899 1.00 98.44 87 VAL A O 1
ATOM 657 N N . HIS A 1 88 ? -4.715 -4.745 8.952 1.00 98.38 88 HIS A N 1
ATOM 658 C CA . HIS A 1 88 ? -4.038 -4.988 10.223 1.00 98.38 88 HIS A CA 1
ATOM 659 C C . HIS A 1 88 ? -5.016 -5.186 11.385 1.00 98.38 88 HIS A C 1
ATOM 661 O O . HIS A 1 88 ? -4.747 -6.025 12.242 1.00 98.38 88 HIS A O 1
ATOM 667 N N . LEU A 1 89 ? -6.162 -4.497 11.400 1.00 97.94 89 LEU A N 1
ATOM 668 C CA . LEU A 1 89 ? -7.222 -4.768 12.380 1.00 97.94 89 LEU A CA 1
ATOM 669 C C . LEU A 1 89 ? -7.788 -6.181 12.226 1.00 97.94 89 LEU A C 1
ATOM 671 O O . LEU A 1 89 ? -7.885 -6.903 13.216 1.00 97.94 89 LEU A O 1
ATOM 675 N N . ARG A 1 90 ? -8.096 -6.604 10.993 1.00 97.12 90 ARG A N 1
ATOM 676 C CA . ARG A 1 90 ? -8.599 -7.960 10.723 1.00 97.12 90 ARG A CA 1
ATOM 677 C C . ARG A 1 90 ? -7.610 -9.048 11.143 1.00 97.12 90 ARG A C 1
ATOM 679 O O . ARG A 1 90 ? -8.019 -10.105 11.606 1.00 97.12 90 ARG A O 1
ATOM 686 N N . ARG A 1 91 ? -6.312 -8.765 11.041 1.00 97.38 91 ARG A N 1
ATOM 687 C CA . ARG A 1 91 ? -5.221 -9.655 11.467 1.00 97.38 91 ARG A CA 1
ATOM 688 C C . ARG A 1 91 ? -4.797 -9.483 12.927 1.00 97.38 91 ARG A C 1
ATOM 690 O O . ARG A 1 91 ? -3.681 -9.865 13.278 1.00 97.38 91 ARG A O 1
ATOM 697 N N . SER A 1 92 ? -5.624 -8.852 13.760 1.00 97.12 92 SER A N 1
ATOM 698 C CA . SER A 1 92 ? -5.352 -8.651 15.192 1.00 97.12 92 SER A CA 1
ATOM 699 C C . SER A 1 92 ? -4.011 -7.955 15.477 1.00 97.12 92 SER A C 1
ATOM 701 O O . SER A 1 92 ? -3.351 -8.226 16.474 1.00 97.12 92 SER A O 1
ATOM 703 N N . SER A 1 93 ? -3.604 -7.032 14.600 1.00 97.38 93 SER A N 1
ATOM 704 C CA . SER A 1 93 ? -2.366 -6.245 14.691 1.00 97.38 93 SER A CA 1
ATOM 705 C C . SER A 1 93 ? -2.665 -4.746 14.901 1.00 97.38 93 SER A C 1
ATOM 707 O O . SER A 1 93 ? -2.308 -3.914 14.059 1.00 97.38 93 SER A O 1
ATOM 709 N N . PRO A 1 94 ? -3.320 -4.353 16.010 1.00 95.81 94 PRO A N 1
ATOM 710 C CA . PRO A 1 94 ? -3.852 -3.000 16.194 1.00 95.81 94 PRO A CA 1
ATOM 711 C C . PRO A 1 94 ? -2.772 -1.911 16.220 1.00 95.81 94 PRO A C 1
ATOM 713 O O . PRO A 1 94 ? -2.992 -0.822 15.701 1.00 95.81 94 PRO A O 1
ATOM 716 N N . ALA A 1 95 ? -1.579 -2.201 16.748 1.00 97.56 95 ALA A N 1
ATOM 717 C CA . ALA A 1 95 ? -0.480 -1.234 16.778 1.00 97.56 95 ALA A CA 1
ATOM 718 C C . ALA A 1 95 ? -0.031 -0.806 15.368 1.00 97.56 95 ALA A C 1
ATOM 720 O O . ALA A 1 95 ? 0.273 0.364 15.136 1.00 97.56 95 ALA A O 1
ATOM 721 N N . LEU A 1 96 ? -0.014 -1.741 14.411 1.00 97.06 96 LEU A N 1
ATOM 722 C CA . LEU A 1 96 ? 0.282 -1.436 13.009 1.00 97.06 96 LEU A CA 1
ATOM 723 C C . LEU A 1 96 ? -0.886 -0.698 12.355 1.00 97.06 96 LEU A C 1
ATOM 725 O O . LEU A 1 96 ? -0.668 0.273 11.634 1.00 97.06 96 LEU A O 1
ATOM 729 N N . ALA A 1 97 ? -2.120 -1.096 12.675 1.00 98.00 97 ALA A N 1
ATOM 730 C CA . ALA A 1 97 ? -3.305 -0.427 12.161 1.00 98.00 97 ALA A CA 1
ATOM 731 C C . ALA A 1 97 ? -3.348 1.058 12.543 1.00 98.00 97 ALA A C 1
ATOM 733 O O . ALA A 1 97 ? -3.563 1.903 11.677 1.00 98.00 97 ALA A O 1
ATOM 734 N N . VAL A 1 98 ? -3.078 1.382 13.811 1.00 98.19 98 VAL A N 1
ATOM 735 C CA . VAL A 1 98 ? -3.038 2.765 14.309 1.00 98.19 98 VAL A CA 1
ATOM 736 C C . VAL A 1 98 ? -2.019 3.594 13.532 1.00 98.19 98 VAL A C 1
ATOM 738 O O . VAL A 1 98 ? -2.361 4.675 13.060 1.00 98.19 98 VAL A O 1
ATOM 741 N N . LYS A 1 99 ? -0.805 3.074 13.315 1.00 97.94 99 LYS A N 1
ATOM 742 C CA . LYS A 1 99 ? 0.228 3.773 12.531 1.00 97.94 99 LYS A CA 1
ATOM 743 C C . LYS A 1 99 ? -0.239 4.066 11.102 1.00 97.94 99 LYS A C 1
ATOM 745 O O . LYS A 1 99 ? -0.081 5.187 10.618 1.00 97.94 99 LYS A O 1
ATOM 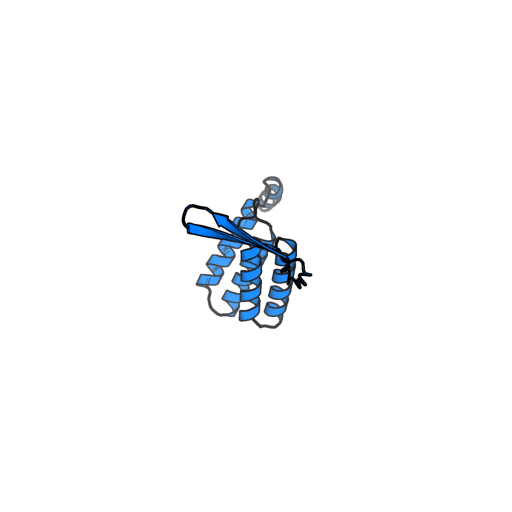750 N N . CYS A 1 100 ? -0.834 3.076 10.434 1.00 97.81 100 CYS A N 1
ATOM 751 C CA . CYS A 1 100 ? -1.372 3.237 9.084 1.00 97.81 100 CYS A CA 1
ATOM 752 C C . CYS A 1 100 ? -2.489 4.292 9.036 1.00 97.81 100 CYS A C 1
ATOM 754 O O . CYS A 1 100 ? -2.451 5.196 8.201 1.00 97.81 100 CYS A O 1
ATOM 756 N N . LEU A 1 101 ? -3.453 4.214 9.958 1.00 97.56 101 LEU A N 1
ATOM 757 C CA . LEU A 1 101 ? -4.613 5.107 10.009 1.00 97.56 101 LEU A CA 1
ATOM 758 C C . LEU A 1 101 ? -4.231 6.545 10.379 1.00 97.56 101 LEU A C 1
ATOM 760 O O . LEU A 1 101 ? -4.742 7.480 9.770 1.00 97.56 101 LEU A O 1
ATOM 764 N N . GLN A 1 102 ? -3.290 6.739 11.306 1.00 97.69 102 GLN A N 1
ATOM 765 C CA . GLN A 1 102 ? -2.766 8.065 11.651 1.00 97.69 102 GLN A CA 1
ATOM 766 C C . GLN A 1 102 ? -2.106 8.739 10.447 1.00 97.69 102 GLN A C 1
ATOM 768 O O . GLN A 1 102 ? -2.361 9.910 10.167 1.00 97.69 102 GLN A O 1
ATOM 773 N N . ARG A 1 103 ? -1.294 7.993 9.690 1.00 96.00 103 ARG A N 1
ATOM 774 C CA . ARG A 1 103 ? -0.642 8.518 8.487 1.00 96.00 103 ARG A CA 1
ATOM 775 C C . ARG A 1 103 ? -1.658 8.819 7.379 1.00 96.00 103 ARG A C 1
ATOM 777 O O . ARG A 1 103 ? -1.539 9.847 6.718 1.00 96.00 103 ARG A O 1
ATOM 784 N N . ALA A 1 104 ? -2.679 7.977 7.211 1.00 96.06 104 ALA A N 1
ATOM 785 C CA . ALA A 1 104 ? -3.779 8.230 6.279 1.00 96.06 104 ALA A CA 1
ATOM 786 C C . ALA A 1 104 ? -4.568 9.500 6.645 1.00 96.06 104 ALA A C 1
ATOM 788 O O . ALA A 1 104 ? -4.875 10.311 5.770 1.00 96.06 104 ALA A O 1
ATOM 789 N N . LEU A 1 105 ? -4.862 9.691 7.935 1.00 94.44 105 LEU A N 1
ATOM 790 C CA . LEU A 1 105 ? -5.555 10.872 8.441 1.00 94.44 105 LEU A CA 1
ATOM 791 C C . LEU A 1 105 ? -4.738 12.141 8.191 1.00 94.44 105 LEU A C 1
ATOM 793 O O . LEU A 1 105 ? -5.266 13.086 7.619 1.00 94.44 105 LEU A O 1
ATOM 797 N N . ALA A 1 106 ? -3.446 12.135 8.531 1.00 92.75 106 ALA A N 1
ATOM 798 C CA . ALA A 1 106 ? -2.567 13.283 8.320 1.00 92.75 106 ALA A CA 1
ATOM 799 C C . ALA A 1 106 ? -2.538 13.741 6.850 1.00 92.75 106 ALA A C 1
ATOM 801 O O . ALA A 1 106 ? -2.588 14.939 6.581 1.00 92.75 106 ALA A O 1
ATOM 802 N N . LEU A 1 107 ? -2.513 12.801 5.897 1.00 91.12 107 LEU A N 1
ATOM 803 C CA . LEU A 1 107 ? -2.565 13.115 4.464 1.00 91.12 107 LEU A CA 1
ATOM 804 C C . LEU A 1 107 ? -3.900 13.743 4.053 1.00 91.12 107 LEU A C 1
ATOM 806 O O . LEU A 1 107 ? -3.917 14.722 3.312 1.00 91.12 107 LEU A O 1
ATOM 810 N N . ARG A 1 108 ? -5.019 13.210 4.552 1.00 87.38 108 ARG A N 1
ATOM 811 C CA . ARG A 1 108 ? -6.356 13.744 4.259 1.00 87.38 108 ARG A CA 1
ATOM 812 C C . ARG A 1 108 ? -6.558 15.130 4.868 1.00 87.38 108 ARG A C 1
ATOM 814 O O . ARG A 1 108 ? -7.111 15.998 4.206 1.00 87.38 108 ARG A O 1
ATOM 821 N N . SER A 1 109 ? -6.055 15.361 6.079 1.00 86.94 109 SER A N 1
ATOM 822 C CA . SER A 1 109 ? -6.095 16.673 6.731 1.00 86.94 109 SER A CA 1
ATOM 823 C C . SER A 1 109 ? -5.268 17.724 5.990 1.00 86.94 109 SER A C 1
ATOM 825 O O . SER A 1 109 ? -5.685 18.870 5.922 1.00 86.94 109 SER A O 1
ATOM 827 N N . GLN A 1 110 ? -4.129 17.350 5.398 1.00 83.56 110 GLN A N 1
ATOM 828 C CA . GLN A 1 110 ? -3.325 18.262 4.569 1.00 83.56 110 GLN A CA 1
ATOM 829 C C . GLN A 1 110 ? -3.988 18.595 3.224 1.00 83.56 110 GLN A C 1
ATOM 831 O O . GLN A 1 110 ? -3.727 19.650 2.655 1.00 83.56 110 GLN A O 1
ATOM 836 N N . GLN A 1 111 ? -4.815 17.688 2.701 1.00 78.75 111 GLN A N 1
ATOM 837 C CA . GLN A 1 111 ? -5.547 17.877 1.445 1.00 78.75 111 GLN A CA 1
ATOM 838 C C . GLN A 1 111 ? -6.887 18.602 1.633 1.00 78.75 111 GLN A C 1
ATOM 840 O O . GLN A 1 111 ? -7.417 19.147 0.665 1.00 78.75 111 GLN A O 1
ATOM 845 N N . ALA A 1 112 ? -7.433 18.615 2.853 1.00 72.31 112 ALA A N 1
ATOM 846 C CA . ALA A 1 112 ? -8.626 19.377 3.191 1.00 72.31 112 ALA A CA 1
ATOM 847 C C . ALA A 1 112 ? -8.318 20.873 3.039 1.00 72.31 112 ALA A C 1
ATOM 849 O O . ALA A 1 112 ? -7.505 21.444 3.766 1.00 72.31 112 ALA A O 1
ATOM 850 N N . SER A 1 113 ? -8.941 21.513 2.051 1.00 59.09 113 SER A N 1
ATOM 851 C CA . SER A 1 113 ? -8.799 22.954 1.863 1.00 59.09 113 SER A CA 1
ATOM 852 C C . SER A 1 113 ? -9.519 23.687 3.001 1.00 59.09 113 SER A C 1
ATOM 854 O O . SER A 1 113 ? -10.579 23.231 3.429 1.00 59.09 113 SER A O 1
ATOM 856 N N . PRO A 1 114 ? -9.057 24.874 3.439 1.00 55.72 114 PRO A N 1
ATOM 857 C CA . PRO A 1 114 ? -9.741 25.652 4.476 1.00 55.72 114 PRO A CA 1
ATOM 858 C C . PRO A 1 114 ? -11.195 26.044 4.135 1.00 55.72 114 PRO A C 1
ATOM 860 O O . PRO A 1 114 ? -11.926 26.516 5.004 1.00 55.72 114 PRO A O 1
ATOM 863 N N . LYS A 1 115 ? -11.650 25.841 2.891 1.00 51.41 115 LYS A N 1
ATOM 864 C CA . LYS A 1 115 ? -13.060 25.996 2.499 1.00 51.41 115 LYS A CA 1
ATOM 865 C C . LYS A 1 115 ? -13.982 24.897 3.049 1.00 51.41 115 LYS A C 1
ATOM 867 O O . LYS A 1 115 ? -15.151 25.188 3.291 1.00 51.41 115 LYS A O 1
ATOM 872 N N . ASP A 1 116 ? -13.464 23.700 3.326 1.00 51.19 116 ASP A N 1
ATOM 873 C CA . ASP A 1 116 ? -14.252 22.582 3.873 1.00 51.19 116 ASP A CA 1
ATOM 874 C C . ASP A 1 116 ? -14.501 22.717 5.388 1.00 51.19 116 ASP A C 1
ATOM 876 O O . ASP A 1 116 ? -15.360 22.043 5.954 1.00 51.19 116 ASP A O 1
ATOM 880 N N . THR A 1 117 ? -13.810 23.650 6.054 1.00 52.56 117 THR A N 1
ATOM 881 C CA . THR A 1 117 ? -13.979 23.959 7.487 1.00 52.56 117 THR A CA 1
ATOM 882 C C . THR A 1 117 ? -15.340 24.579 7.824 1.00 52.56 117 THR A C 1
ATOM 884 O O . THR A 1 117 ? -15.704 24.661 8.994 1.00 52.56 117 THR A O 1
ATOM 887 N N . THR A 1 118 ? -16.127 24.984 6.822 1.00 51.16 118 THR A N 1
ATOM 888 C CA . THR A 1 118 ? -17.495 25.488 7.033 1.00 51.16 118 THR A CA 1
ATOM 889 C C . THR A 1 118 ? -18.466 24.403 7.506 1.00 51.16 118 THR A C 1
ATOM 891 O O . THR A 1 118 ? -19.431 24.728 8.191 1.00 51.16 118 THR A O 1
ATOM 894 N N . LEU A 1 119 ? -18.174 23.121 7.253 1.00 51.91 119 LEU A N 1
ATOM 895 C CA . LEU A 1 119 ? -18.969 22.000 7.771 1.00 51.91 119 LEU A CA 1
ATOM 896 C C . LEU A 1 119 ? -18.687 21.697 9.253 1.00 51.91 119 LEU A C 1
ATOM 898 O O . LEU A 1 119 ? -19.541 21.138 9.933 1.00 51.91 119 LEU A O 1
ATOM 902 N N . ALA A 1 120 ? -17.523 22.094 9.780 1.00 48.47 120 ALA A N 1
ATOM 903 C CA . ALA A 1 120 ? -17.196 21.918 11.198 1.00 48.47 120 ALA A CA 1
ATOM 904 C C . ALA A 1 120 ? -17.913 22.938 12.104 1.00 48.47 120 ALA A C 1
ATOM 906 O O . ALA A 1 120 ? -18.095 22.675 13.287 1.00 48.47 120 ALA A O 1
ATOM 907 N N . ALA A 1 121 ? -18.355 24.077 11.557 1.00 52.38 121 ALA A N 1
ATOM 908 C CA . ALA A 1 121 ? -19.057 25.115 12.314 1.00 52.38 121 ALA A CA 1
ATOM 909 C C . ALA A 1 121 ? -20.572 24.864 12.456 1.00 52.38 121 ALA A C 1
ATOM 911 O O . ALA A 1 121 ? -21.216 25.507 13.278 1.00 52.38 121 ALA A O 1
ATOM 912 N N . THR A 1 122 ? -21.155 23.939 11.683 1.00 49.50 122 THR A N 1
ATOM 913 C CA . THR A 1 122 ? -22.613 23.683 11.674 1.00 49.50 122 THR A CA 1
ATOM 914 C C . THR A 1 122 ? -23.070 22.615 12.678 1.00 49.50 122 THR A C 1
ATOM 916 O O . THR A 1 122 ? -24.244 22.258 12.692 1.00 49.50 122 THR A O 1
ATOM 919 N N . LEU A 1 123 ? -22.160 22.097 13.511 1.00 47.50 123 LEU A N 1
ATOM 920 C CA . LEU A 1 123 ? -22.454 21.140 14.590 1.00 47.50 123 LEU A CA 1
ATOM 921 C C . LEU A 1 123 ? -22.226 21.732 15.998 1.00 47.50 123 LEU A C 1
ATOM 923 O O . LEU A 1 123 ? -22.031 20.977 16.950 1.00 47.50 123 LEU A O 1
ATOM 927 N N . SER A 1 124 ? -22.254 23.063 16.122 1.00 42.84 124 SER A N 1
ATOM 928 C CA . SER A 1 124 ? -22.260 23.791 17.407 1.00 42.84 124 SER A CA 1
ATOM 929 C C . SER A 1 124 ? -23.660 24.316 17.689 1.00 42.84 124 SER A C 1
ATOM 931 O O . SER A 1 124 ? -24.092 24.221 18.856 1.00 42.84 124 SER A O 1
#

Secondary structure (DSSP, 8-state):
-EEEEEE-TTS-EEEEEE----------PPP-SHHHHHHHHHHHHHHHHTT-HHHHHHHHHHHHHHHTT-SSPPHHHHHHHHHHHHHHHHTT-HHHHHHHHHHHHHHHHHHS-TTGGGGTGGG-